Protein AF-A0A1J6VNZ6-F1 (afdb_monomer_lite)

Foldseek 3Di:
DPPVVVVVVVVLVVVLLVVLVVLCVPPVHHSVVLVVLLVLQLDKDFPDWDADPVPGIDTDIDSVSLVVSVVVVVVVVDPPVSSVVSSVSSPVNNVVVVCVVVVVDPD

Secondary structure (DSSP, 8-state):
--HHHHHHHHHHHHHHHHHHHHHHHHTT--HHHHHHHHHHHT--EEEEEEEETTTEEEEEEE-HHHHHHHHHHHHTT---HHHHHHHHHHHHHHHHHHHHHTT-S--

Organism: NCBI:txid189382

Sequence (107 aa):
MIQYGNIILIILTVIVVTFLFRWGKEEGQSTLKLFMYFLVSCAIIPVYASYTRDKGDFELWVPAGFIAVVMYLVIRNKQQPLKYKASLLGLAVAGVLLLRQYNILPF

Structure (mmCIF, N/CA/C/O backbone):
data_AF-A0A1J6VNZ6-F1
#
_entry.id   AF-A0A1J6VNZ6-F1
#
loop_
_atom_site.group_PDB
_atom_site.id
_atom_site.type_symbol
_atom_site.label_atom_id
_atom_site.label_alt_id
_atom_site.label_comp_id
_atom_site.label_asym_id
_atom_site.label_entity_id
_atom_site.label_seq_id
_atom_site.pdbx_PDB_ins_code
_atom_site.Cartn_x
_atom_site.Cartn_y
_atom_site.Cartn_z
_atom_site.occupancy
_atom_site.B_iso_or_equiv
_atom_site.auth_seq_id
_atom_site.auth_comp_id
_atom_site.auth_asym_id
_atom_site.auth_atom_id
_atom_site.pdbx_PDB_model_num
ATOM 1 N N . MET A 1 1 ? 26.336 2.733 -3.456 1.00 49.62 1 MET A N 1
ATOM 2 C CA . MET A 1 1 ? 24.983 3.146 -3.898 1.00 49.62 1 MET A CA 1
ATOM 3 C C . MET A 1 1 ? 23.842 2.343 -3.243 1.00 49.62 1 MET A C 1
ATOM 5 O O . MET A 1 1 ? 22.720 2.814 -3.266 1.00 49.62 1 MET A O 1
ATOM 9 N N . ILE A 1 2 ? 24.110 1.203 -2.582 1.00 53.06 2 ILE A N 1
ATOM 10 C CA . ILE A 1 2 ? 23.088 0.301 -1.993 1.00 53.06 2 ILE A CA 1
ATOM 11 C C . ILE A 1 2 ? 22.573 0.767 -0.605 1.00 53.06 2 ILE A C 1
ATOM 13 O O . ILE A 1 2 ? 21.502 0.370 -0.161 1.00 53.06 2 ILE A O 1
ATOM 17 N N . GLN A 1 3 ? 23.296 1.650 0.094 1.00 57.78 3 GLN A N 1
ATOM 18 C CA . GLN A 1 3 ? 22.993 1.985 1.495 1.00 57.78 3 GLN A CA 1
ATOM 19 C C . GLN A 1 3 ? 21.774 2.914 1.681 1.00 57.78 3 GLN A C 1
ATOM 21 O O . GLN A 1 3 ? 21.059 2.782 2.671 1.00 57.78 3 GLN A O 1
ATOM 26 N N . TYR A 1 4 ? 21.502 3.826 0.739 1.00 64.38 4 TYR A N 1
ATOM 27 C CA . TYR A 1 4 ? 20.426 4.820 0.883 1.00 64.38 4 TYR A CA 1
ATOM 28 C C . TYR A 1 4 ? 19.023 4.251 0.622 1.00 64.38 4 TYR A C 1
ATOM 30 O O . TYR A 1 4 ? 18.077 4.656 1.295 1.00 64.38 4 TYR A O 1
ATOM 38 N N . GLY A 1 5 ? 18.885 3.278 -0.288 1.00 69.38 5 GLY A N 1
ATOM 39 C CA . GLY A 1 5 ? 17.598 2.633 -0.587 1.00 69.38 5 GLY A CA 1
ATOM 40 C C . GLY A 1 5 ? 16.987 1.941 0.633 1.00 69.38 5 GLY A C 1
ATOM 41 O O . GLY A 1 5 ? 15.816 2.137 0.957 1.00 69.38 5 GLY A O 1
ATOM 42 N N . ASN A 1 6 ? 17.823 1.233 1.395 1.00 77.75 6 ASN A N 1
ATOM 43 C CA . ASN A 1 6 ? 17.405 0.553 2.621 1.00 77.75 6 ASN A CA 1
ATOM 44 C C . ASN A 1 6 ? 16.917 1.532 3.699 1.00 77.75 6 ASN A C 1
ATOM 46 O O . ASN A 1 6 ? 15.947 1.248 4.396 1.00 77.75 6 ASN A O 1
ATOM 50 N N . ILE A 1 7 ? 17.545 2.705 3.815 1.00 83.25 7 ILE A N 1
ATOM 51 C CA . ILE A 1 7 ? 17.138 3.732 4.785 1.00 83.25 7 ILE A CA 1
ATOM 52 C C . ILE A 1 7 ? 15.760 4.295 4.418 1.00 83.25 7 ILE A C 1
ATOM 54 O O . ILE A 1 7 ? 14.912 4.446 5.294 1.00 83.25 7 ILE A O 1
ATOM 58 N N . ILE A 1 8 ? 15.502 4.548 3.131 1.00 81.62 8 ILE A N 1
ATOM 59 C CA . ILE A 1 8 ? 14.200 5.039 2.651 1.00 81.62 8 ILE A CA 1
ATOM 60 C C . ILE A 1 8 ? 13.094 4.018 2.945 1.00 81.62 8 ILE A C 1
ATOM 62 O O . ILE A 1 8 ? 12.034 4.393 3.447 1.00 81.62 8 ILE A O 1
ATOM 66 N N . LEU A 1 9 ? 13.348 2.729 2.702 1.00 82.19 9 LEU A N 1
ATOM 67 C CA . LEU A 1 9 ? 12.399 1.655 3.014 1.00 82.19 9 LEU A CA 1
ATOM 68 C C . LEU A 1 9 ? 12.108 1.556 4.516 1.00 82.19 9 LEU A C 1
ATOM 70 O O . LEU A 1 9 ? 10.950 1.394 4.909 1.00 82.19 9 LEU A O 1
ATOM 74 N N . ILE A 1 10 ? 13.131 1.703 5.363 1.00 88.44 10 ILE A N 1
ATOM 75 C CA . ILE A 1 10 ? 12.965 1.721 6.822 1.00 88.44 10 ILE A CA 1
ATOM 76 C C . ILE A 1 10 ? 12.115 2.923 7.244 1.00 88.44 10 ILE A C 1
ATOM 78 O O . ILE A 1 10 ? 11.154 2.750 7.990 1.00 88.44 10 ILE A O 1
ATOM 82 N N . ILE A 1 11 ? 12.411 4.122 6.733 1.00 89.12 11 ILE A N 1
ATOM 83 C CA . ILE A 1 11 ? 11.646 5.340 7.037 1.00 89.12 11 ILE A CA 1
ATOM 84 C C . ILE A 1 11 ? 10.182 5.176 6.612 1.00 89.12 11 ILE A C 1
ATOM 86 O O . ILE A 1 11 ? 9.286 5.434 7.414 1.00 89.12 11 ILE A O 1
ATOM 90 N N . LEU A 1 12 ? 9.922 4.691 5.393 1.00 87.44 12 LEU A N 1
ATOM 91 C CA . LEU A 1 12 ? 8.564 4.415 4.910 1.00 87.44 12 LEU A CA 1
ATOM 92 C C . LEU A 1 12 ? 7.836 3.409 5.804 1.00 87.44 12 LEU A C 1
ATOM 94 O O . LEU A 1 12 ? 6.681 3.632 6.162 1.00 87.44 12 LEU A O 1
ATOM 98 N N . THR A 1 13 ? 8.518 2.338 6.210 1.00 88.31 13 THR A N 1
ATOM 99 C CA . THR A 1 13 ? 7.952 1.320 7.103 1.00 88.31 13 THR A CA 1
ATOM 100 C C . THR A 1 13 ? 7.573 1.922 8.453 1.00 88.31 13 THR A C 1
ATOM 102 O O . THR A 1 13 ? 6.459 1.710 8.928 1.00 88.31 13 THR A O 1
ATOM 105 N N . VAL A 1 14 ? 8.461 2.720 9.054 1.00 92.94 14 VAL A N 1
ATOM 106 C CA . VAL A 1 14 ? 8.197 3.403 10.328 1.00 92.94 14 VAL A CA 1
ATOM 107 C C . VAL A 1 14 ? 7.004 4.345 10.193 1.00 92.94 14 VAL A C 1
ATOM 109 O O . VAL A 1 14 ? 6.091 4.272 11.011 1.00 92.94 14 VAL A O 1
ATOM 112 N N . ILE A 1 15 ? 6.954 5.161 9.134 1.00 92.19 15 ILE A N 1
ATOM 113 C CA . ILE A 1 15 ? 5.827 6.063 8.860 1.00 92.19 15 ILE A CA 1
ATOM 114 C C . ILE A 1 15 ? 4.521 5.264 8.782 1.00 92.19 15 ILE A C 1
ATOM 116 O O . ILE A 1 15 ? 3.573 5.561 9.508 1.00 92.19 15 ILE A O 1
ATOM 120 N N . VAL A 1 16 ? 4.473 4.211 7.964 1.00 91.81 16 VAL A N 1
ATOM 121 C CA . VAL A 1 16 ? 3.283 3.363 7.803 1.00 91.81 16 VAL A CA 1
ATOM 122 C C . VAL A 1 16 ? 2.814 2.797 9.144 1.00 91.81 16 VAL A C 1
ATOM 124 O O . VAL A 1 16 ? 1.637 2.921 9.495 1.00 91.81 16 VAL A O 1
ATOM 127 N N . VAL A 1 17 ? 3.731 2.218 9.922 1.00 91.88 17 VAL A N 1
ATOM 128 C CA . VAL A 1 17 ? 3.420 1.610 11.221 1.00 91.88 17 VAL A CA 1
ATOM 129 C C . VAL A 1 17 ? 2.914 2.658 12.212 1.00 91.88 17 VAL A C 1
ATOM 131 O O . VAL A 1 17 ? 1.903 2.425 12.876 1.00 91.88 17 VAL A O 1
ATOM 134 N N . THR A 1 18 ? 3.553 3.830 12.292 1.00 91.88 18 THR A N 1
ATOM 135 C CA . THR A 1 18 ? 3.125 4.916 13.185 1.00 91.88 18 THR A CA 1
ATOM 136 C C . THR A 1 18 ? 1.718 5.404 12.847 1.00 91.88 18 THR A C 1
ATOM 138 O O . THR A 1 18 ? 0.896 5.571 13.751 1.00 91.88 18 THR A O 1
ATOM 141 N N . PHE A 1 19 ? 1.405 5.595 11.562 1.00 91.50 19 PHE A N 1
ATOM 142 C CA . PHE A 1 19 ? 0.071 6.017 11.134 1.00 91.50 19 PHE A CA 1
ATOM 143 C C . PHE A 1 19 ? -0.995 4.967 11.469 1.00 91.50 19 PHE A C 1
ATOM 145 O O . PHE A 1 19 ? -2.019 5.315 12.058 1.00 91.50 19 PHE A O 1
ATOM 152 N N . LEU A 1 20 ? -0.741 3.686 11.179 1.00 91.25 20 LEU A N 1
ATOM 153 C CA . LEU A 1 20 ? -1.679 2.600 11.486 1.00 91.25 20 LEU A CA 1
ATOM 154 C C . LEU A 1 20 ? -1.914 2.444 12.990 1.00 91.25 20 LEU A C 1
ATOM 156 O O . LEU A 1 20 ? -3.056 2.266 13.419 1.00 91.25 20 LEU A O 1
ATOM 160 N N . PHE A 1 21 ? -0.855 2.547 13.796 1.00 90.62 21 PHE A N 1
ATOM 161 C CA . PHE A 1 21 ? -0.960 2.459 15.248 1.00 90.62 21 PHE A CA 1
ATOM 162 C C . PHE A 1 21 ? -1.770 3.621 15.830 1.00 90.62 21 PHE A C 1
ATOM 164 O O . PHE A 1 21 ? -2.669 3.402 16.645 1.00 90.62 21 PHE A O 1
ATOM 171 N N . ARG A 1 22 ? -1.500 4.851 15.371 1.00 90.75 22 ARG A N 1
ATOM 172 C CA . ARG A 1 22 ? -2.233 6.046 15.803 1.00 90.75 22 ARG A CA 1
ATOM 173 C C . ARG A 1 22 ? -3.718 5.948 15.448 1.00 90.75 22 ARG A C 1
ATOM 175 O O . ARG A 1 22 ? -4.563 6.132 16.316 1.00 90.75 22 ARG A O 1
ATOM 182 N N . TRP A 1 23 ? -4.029 5.577 14.209 1.00 90.75 23 TRP A N 1
ATOM 183 C CA . TRP A 1 23 ? -5.404 5.432 13.735 1.00 90.75 23 TRP A CA 1
ATOM 184 C C . TRP A 1 23 ? -6.191 4.330 14.451 1.00 90.75 23 TRP A C 1
ATOM 186 O O . TRP A 1 23 ? -7.364 4.526 14.757 1.00 90.75 23 TRP A O 1
ATOM 196 N N . GLY A 1 24 ? -5.565 3.188 14.755 1.00 85.81 24 GLY A N 1
ATOM 197 C CA . GLY A 1 24 ? -6.217 2.132 15.537 1.00 85.81 24 GLY A CA 1
ATOM 198 C C . GLY A 1 24 ? -6.593 2.594 16.948 1.00 85.81 24 GLY A C 1
ATOM 199 O O . GLY A 1 24 ? -7.691 2.309 17.423 1.00 85.81 24 GLY A O 1
ATOM 200 N N . LYS A 1 25 ? -5.718 3.377 17.593 1.00 85.06 25 LYS A N 1
ATOM 201 C CA . LYS A 1 25 ? -5.970 3.924 18.933 1.00 85.06 25 LYS A CA 1
ATOM 202 C C . LYS A 1 25 ? -7.101 4.963 18.950 1.00 85.06 25 LYS A C 1
ATOM 204 O O . LYS A 1 25 ? -7.870 4.979 19.904 1.00 85.06 25 LYS A O 1
ATOM 209 N N . GLU A 1 26 ? -7.208 5.804 17.919 1.00 80.69 26 GLU A N 1
ATOM 210 C CA . GLU A 1 26 ? -8.168 6.921 17.857 1.00 80.69 26 GLU A CA 1
ATOM 211 C C . GLU A 1 26 ? -9.645 6.484 17.804 1.00 80.69 26 GLU A C 1
ATOM 213 O O . GLU A 1 26 ? -10.470 7.092 18.478 1.00 80.69 26 GLU A O 1
ATOM 218 N N . GLU A 1 27 ? -10.004 5.432 17.059 1.00 70.25 27 GLU A N 1
ATOM 219 C CA . GLU A 1 27 ? -11.415 4.998 16.931 1.00 70.25 27 GLU A CA 1
ATOM 220 C C . GLU A 1 27 ? -11.767 3.745 17.755 1.00 70.25 27 GLU A C 1
ATOM 222 O O . GLU A 1 27 ? -12.832 3.156 17.565 1.00 70.25 27 GLU A O 1
ATOM 227 N N . GLY A 1 28 ? -10.872 3.268 18.628 1.00 75.19 28 GLY A N 1
ATOM 228 C CA . GLY A 1 28 ? -11.079 2.010 19.364 1.00 75.19 28 GLY A CA 1
ATOM 229 C C . GLY A 1 28 ? -11.208 0.777 18.452 1.00 75.19 28 GLY A C 1
ATOM 230 O O . GLY A 1 28 ? -11.647 -0.290 18.886 1.00 75.19 28 GLY A O 1
ATOM 231 N N . GLN A 1 29 ? -10.840 0.906 17.173 1.00 76.38 29 GLN A N 1
ATOM 232 C CA . GLN A 1 29 ? -10.792 -0.205 16.234 1.00 76.38 29 GLN A CA 1
ATOM 233 C C . GLN A 1 29 ? -9.513 -1.009 16.460 1.00 76.38 29 GLN A C 1
ATOM 235 O O . GLN A 1 29 ? -8.442 -0.472 16.720 1.00 76.38 29 GLN A O 1
ATOM 240 N N . SER A 1 30 ? -9.598 -2.328 16.301 1.00 85.19 30 SER A N 1
ATOM 241 C CA . SER A 1 30 ? -8.409 -3.177 16.373 1.00 85.19 30 SER A CA 1
ATOM 242 C C . SER A 1 30 ? -7.388 -2.753 15.308 1.00 85.19 30 SER A C 1
ATOM 244 O O . SER A 1 30 ? -7.655 -2.884 14.111 1.00 85.19 30 SER A O 1
ATOM 246 N N . THR A 1 31 ? -6.209 -2.295 15.741 1.00 87.25 31 THR A N 1
ATOM 247 C CA . THR A 1 31 ? -5.068 -1.952 14.872 1.00 87.25 31 THR A CA 1
ATOM 248 C C . THR A 1 31 ? -4.730 -3.092 13.914 1.00 87.25 31 THR A C 1
ATOM 250 O O . THR A 1 31 ? -4.427 -2.848 12.751 1.00 87.25 31 THR A O 1
ATOM 253 N N . LEU A 1 32 ? -4.879 -4.344 14.364 1.00 87.56 32 LEU A N 1
ATOM 254 C CA . LEU A 1 32 ? -4.703 -5.533 13.532 1.00 87.56 32 LEU A CA 1
ATOM 255 C C . LEU A 1 32 ? -5.675 -5.547 12.341 1.00 87.56 32 LEU A C 1
ATOM 257 O O . LEU A 1 32 ? -5.279 -5.870 11.227 1.00 87.56 32 LEU A O 1
ATOM 261 N N . LYS A 1 33 ? -6.942 -5.155 12.542 1.00 90.12 33 LYS A N 1
ATOM 262 C CA . LYS A 1 33 ? -7.920 -5.076 11.446 1.00 90.12 33 LYS A CA 1
ATOM 263 C C . LYS A 1 33 ? -7.519 -4.008 10.433 1.00 90.12 33 LYS A C 1
ATOM 265 O O . LYS A 1 33 ? -7.536 -4.307 9.246 1.00 90.12 33 LYS A O 1
ATOM 270 N N . LEU A 1 34 ? -7.140 -2.801 10.872 1.00 91.88 34 LEU A N 1
ATOM 271 C CA . LEU A 1 34 ? -6.636 -1.764 9.956 1.00 91.88 34 LEU A CA 1
ATOM 272 C C . LEU A 1 34 ? -5.397 -2.241 9.193 1.00 91.88 34 LEU A C 1
ATOM 274 O O . LEU A 1 34 ? -5.321 -2.044 7.983 1.00 91.88 34 LEU A O 1
ATOM 278 N N . PHE A 1 35 ? -4.467 -2.895 9.890 1.00 92.94 35 PHE A N 1
ATOM 279 C CA . PHE A 1 35 ? -3.262 -3.453 9.291 1.00 92.94 35 PHE A CA 1
ATOM 280 C C . PHE A 1 35 ? -3.590 -4.473 8.195 1.00 92.94 35 PHE A C 1
ATOM 282 O O . PHE A 1 35 ? -2.983 -4.424 7.135 1.00 92.94 35 PHE A O 1
ATOM 289 N N . MET A 1 36 ? -4.598 -5.330 8.388 1.00 92.75 36 MET A N 1
ATOM 290 C CA . MET A 1 36 ? -5.047 -6.265 7.347 1.00 92.75 36 MET A CA 1
ATOM 291 C C . MET A 1 36 ? -5.601 -5.545 6.110 1.00 92.75 36 MET A C 1
ATOM 293 O O . MET A 1 36 ? -5.248 -5.908 4.992 1.00 92.75 36 MET A O 1
ATOM 297 N N . TYR A 1 37 ? -6.425 -4.501 6.280 1.00 94.06 37 TYR A N 1
ATOM 298 C CA . TYR A 1 37 ? -6.912 -3.712 5.135 1.00 94.06 37 TYR A CA 1
ATOM 299 C C . TYR A 1 37 ? -5.768 -3.030 4.381 1.00 94.06 37 TYR A C 1
ATOM 301 O O . TYR A 1 37 ? -5.769 -3.023 3.151 1.00 94.06 37 TYR A O 1
ATOM 309 N N . PHE A 1 38 ? -4.787 -2.493 5.108 1.00 95.62 38 PHE A N 1
ATOM 310 C CA . PHE A 1 38 ? -3.566 -1.938 4.530 1.00 95.62 38 PHE A CA 1
ATOM 311 C C . PHE A 1 38 ? -2.777 -3.001 3.753 1.00 95.62 38 PHE A C 1
ATOM 313 O O . PHE A 1 38 ? -2.502 -2.809 2.573 1.00 95.62 38 PHE A O 1
ATOM 320 N N . LEU A 1 39 ? -2.473 -4.137 4.386 1.00 94.31 39 LEU A N 1
ATOM 321 C CA . LEU A 1 39 ? -1.623 -5.188 3.829 1.00 94.31 39 LEU A CA 1
ATOM 322 C C . LEU A 1 39 ? -2.221 -5.791 2.559 1.00 94.31 39 LEU A C 1
ATOM 324 O O . LEU A 1 39 ? -1.515 -5.938 1.565 1.00 94.31 39 LEU A O 1
ATOM 328 N N . VAL A 1 40 ? -3.528 -6.072 2.559 1.00 95.25 40 VAL A N 1
ATOM 329 C CA . VAL A 1 40 ? -4.226 -6.527 1.349 1.00 95.25 40 VAL A CA 1
ATOM 330 C C . VAL A 1 40 ? -4.168 -5.451 0.267 1.00 95.25 40 VAL A C 1
ATOM 332 O O . VAL A 1 40 ? -3.926 -5.778 -0.887 1.00 95.25 40 VAL A O 1
ATOM 335 N N . SER A 1 41 ? -4.315 -4.171 0.622 1.00 96.00 41 SER A N 1
ATOM 336 C CA . SER A 1 41 ? -4.291 -3.071 -0.352 1.00 96.00 41 SER A CA 1
ATOM 337 C C . SER A 1 41 ? -2.936 -2.868 -1.040 1.00 96.00 41 SER A C 1
ATOM 339 O O . SER A 1 41 ? -2.902 -2.298 -2.127 1.00 96.00 41 SER A O 1
ATOM 341 N N . CYS A 1 42 ? -1.839 -3.355 -0.453 1.00 96.06 42 CYS A N 1
ATOM 342 C CA . CYS A 1 42 ? -0.505 -3.304 -1.056 1.00 96.06 42 CYS A CA 1
ATOM 343 C C . CYS A 1 42 ? -0.317 -4.287 -2.223 1.00 96.06 42 CYS A C 1
ATOM 345 O O . CYS A 1 42 ? 0.665 -4.172 -2.954 1.00 96.06 42 CYS A O 1
ATOM 347 N N . ALA A 1 43 ? -1.203 -5.275 -2.386 1.00 96.12 43 ALA A N 1
ATOM 348 C CA . ALA A 1 43 ? -1.014 -6.326 -3.377 1.00 96.12 43 ALA A CA 1
ATOM 349 C C . ALA A 1 43 ? -1.140 -5.789 -4.813 1.00 96.12 43 ALA A C 1
ATOM 351 O O . ALA A 1 43 ? -2.185 -5.258 -5.209 1.00 96.12 43 ALA A O 1
ATOM 352 N N . ILE A 1 44 ? -0.077 -5.992 -5.594 1.00 95.69 44 ILE A N 1
ATOM 353 C CA . ILE A 1 44 ? -0.044 -5.787 -7.042 1.00 95.69 44 ILE A CA 1
ATOM 354 C C . ILE A 1 44 ? -0.057 -7.147 -7.741 1.00 95.69 44 ILE A C 1
ATOM 356 O O . ILE A 1 44 ? 0.571 -8.090 -7.261 1.00 95.69 44 ILE A O 1
ATOM 360 N N . ILE A 1 45 ? -0.778 -7.259 -8.853 1.00 94.44 45 ILE A N 1
ATOM 361 C CA . ILE A 1 45 ? -0.831 -8.484 -9.665 1.00 94.44 45 ILE A CA 1
ATOM 362 C C . ILE A 1 45 ? -0.707 -8.135 -11.152 1.00 94.44 45 ILE A C 1
ATOM 364 O O . ILE A 1 45 ? -1.175 -7.058 -11.547 1.00 94.44 45 ILE A O 1
ATOM 368 N N . PRO A 1 46 ? -0.134 -9.023 -11.983 1.00 93.50 46 PRO A N 1
ATOM 369 C CA . PRO A 1 46 ? -0.167 -8.870 -13.428 1.00 93.50 46 PRO A CA 1
ATOM 370 C C . PRO A 1 46 ? -1.582 -9.178 -13.939 1.00 93.50 46 PRO A C 1
ATOM 372 O O . PRO A 1 46 ? -2.182 -10.188 -13.576 1.00 93.50 46 PRO A O 1
ATOM 375 N N . VAL A 1 47 ? -2.129 -8.301 -14.777 1.00 93.81 47 VAL A N 1
ATOM 376 C CA . VAL A 1 47 ? -3.442 -8.475 -15.435 1.00 93.81 47 VAL A CA 1
ATOM 377 C C . VAL A 1 47 ? -3.334 -8.684 -16.937 1.00 93.81 47 VAL A C 1
ATOM 379 O O . VAL A 1 47 ? -4.309 -9.054 -17.583 1.00 93.81 47 VAL A O 1
ATOM 382 N N . TYR A 1 48 ? -2.154 -8.455 -17.500 1.00 89.62 48 TYR A N 1
ATOM 383 C CA . TYR A 1 48 ? -1.865 -8.704 -18.900 1.00 89.62 48 TYR A CA 1
ATOM 384 C C . TYR A 1 48 ? -0.392 -9.061 -19.039 1.00 89.62 48 TYR A C 1
ATOM 386 O O . TYR A 1 48 ? 0.445 -8.432 -18.398 1.00 89.62 48 TYR A O 1
ATOM 394 N N . ALA A 1 49 ? -0.091 -10.042 -19.879 1.00 87.25 49 ALA A N 1
ATOM 395 C CA . ALA A 1 49 ? 1.265 -10.408 -20.249 1.00 87.25 49 ALA A CA 1
ATOM 396 C C . ALA A 1 49 ? 1.314 -10.596 -21.766 1.00 87.25 49 ALA A C 1
ATOM 398 O O . ALA A 1 49 ? 0.449 -11.260 -22.340 1.00 87.25 49 ALA A O 1
ATOM 399 N N . SER A 1 50 ? 2.311 -10.009 -22.419 1.00 83.88 50 SER A N 1
ATOM 400 C CA . SER A 1 50 ? 2.556 -10.200 -23.846 1.00 83.88 50 SER A CA 1
ATOM 401 C C . SER A 1 50 ? 4.029 -10.438 -24.117 1.00 83.88 50 SER A C 1
ATOM 403 O O . SER A 1 50 ? 4.874 -9.652 -23.688 1.00 83.88 50 SER A O 1
ATOM 405 N N . TYR A 1 51 ? 4.306 -11.482 -24.894 1.00 75.12 51 TYR A N 1
ATOM 406 C CA . TYR A 1 51 ? 5.629 -11.799 -25.412 1.00 75.12 51 TYR A CA 1
ATOM 407 C C . TYR A 1 51 ? 5.770 -11.214 -26.816 1.00 75.12 51 TYR A C 1
ATOM 409 O O . TYR A 1 51 ? 5.012 -11.585 -27.715 1.00 75.12 51 TYR A O 1
ATOM 417 N N . THR A 1 52 ? 6.736 -10.320 -27.032 1.00 70.06 52 THR A N 1
ATOM 418 C CA . THR A 1 52 ? 7.091 -9.886 -28.392 1.00 70.06 52 THR A CA 1
ATOM 419 C C . THR A 1 52 ? 8.557 -10.181 -28.653 1.00 70.06 52 THR A C 1
ATOM 421 O O . THR A 1 52 ? 9.425 -9.702 -27.927 1.00 70.06 52 THR A O 1
ATOM 424 N N . ARG A 1 53 ? 8.833 -10.916 -29.737 1.00 59.50 53 ARG A N 1
ATOM 425 C CA . ARG A 1 53 ? 10.181 -11.377 -30.113 1.00 59.50 53 ARG A CA 1
ATOM 426 C C . ARG A 1 53 ? 11.218 -10.242 -30.203 1.00 59.50 53 ARG A C 1
ATOM 428 O O . ARG A 1 53 ? 12.383 -10.485 -29.919 1.00 59.50 53 ARG A O 1
ATOM 435 N N . ASP A 1 54 ? 10.776 -9.023 -30.524 1.00 66.19 54 ASP A N 1
ATOM 436 C CA . ASP A 1 54 ? 11.631 -7.836 -30.690 1.00 66.19 54 ASP A CA 1
ATOM 437 C C . ASP A 1 54 ? 11.710 -6.913 -29.457 1.00 66.19 54 ASP A C 1
ATOM 439 O O . ASP A 1 54 ? 12.590 -6.058 -29.395 1.00 66.19 54 ASP A O 1
ATOM 443 N N . LYS A 1 55 ? 10.781 -7.023 -28.491 1.00 65.56 55 LYS A N 1
ATOM 444 C CA . LYS A 1 55 ? 10.648 -6.068 -27.363 1.00 65.56 55 LYS A CA 1
ATOM 445 C C . LYS A 1 55 ? 10.711 -6.708 -25.971 1.00 65.56 55 LYS A C 1
ATOM 447 O O . LYS A 1 55 ? 10.713 -5.979 -24.984 1.00 65.56 55 LYS A O 1
ATOM 452 N N . GLY A 1 56 ? 10.806 -8.036 -25.896 1.00 69.56 56 GLY A N 1
ATOM 453 C CA . GLY A 1 56 ? 10.842 -8.782 -24.639 1.00 69.56 56 GLY A CA 1
ATOM 454 C C . GLY A 1 56 ? 9.462 -8.977 -24.007 1.00 69.56 56 GLY A C 1
ATOM 455 O O . GLY A 1 56 ? 8.427 -8.778 -24.654 1.00 69.56 56 GLY A O 1
ATOM 456 N N . ASP A 1 57 ? 9.476 -9.392 -22.740 1.00 80.38 57 ASP A N 1
ATOM 457 C CA . ASP A 1 57 ? 8.283 -9.688 -21.946 1.00 80.38 57 ASP A CA 1
ATOM 458 C C . ASP A 1 57 ? 7.723 -8.395 -21.352 1.00 80.38 57 ASP A C 1
ATOM 460 O O . ASP A 1 57 ? 8.399 -7.702 -20.591 1.00 80.38 57 ASP A O 1
ATOM 464 N N . PHE A 1 58 ? 6.481 -8.058 -21.701 1.00 82.56 58 PHE A N 1
ATOM 465 C CA . PHE A 1 58 ? 5.754 -6.955 -21.079 1.00 82.56 58 PHE A CA 1
ATOM 466 C C . PHE A 1 58 ? 4.615 -7.498 -20.226 1.00 82.56 58 PHE A C 1
ATOM 468 O O . PHE A 1 58 ? 3.736 -8.195 -20.735 1.00 82.56 58 PHE A O 1
ATOM 475 N N . GLU A 1 59 ? 4.595 -7.114 -18.952 1.00 90.00 59 GLU A N 1
ATOM 476 C CA . GLU A 1 59 ? 3.504 -7.407 -18.031 1.00 90.00 59 GLU A CA 1
ATOM 477 C C . GLU A 1 59 ? 2.888 -6.109 -17.508 1.00 90.00 59 GLU A C 1
ATOM 479 O O . GLU A 1 59 ? 3.590 -5.246 -16.981 1.00 90.00 59 GLU A O 1
ATOM 484 N N . LEU A 1 60 ? 1.565 -5.978 -17.612 1.00 90.44 60 LEU A N 1
ATOM 485 C CA . LEU A 1 60 ? 0.824 -4.881 -17.002 1.00 90.44 60 LEU A CA 1
ATOM 486 C C . LEU A 1 60 ? 0.405 -5.284 -15.590 1.00 90.44 60 LEU A C 1
ATOM 488 O O . LEU A 1 60 ? -0.476 -6.124 -15.414 1.00 90.44 60 LEU A O 1
ATOM 492 N N . TRP A 1 61 ? 1.004 -4.650 -14.592 1.00 95.00 61 TRP A N 1
ATOM 493 C CA . TRP A 1 61 ? 0.673 -4.831 -13.183 1.00 95.00 61 TRP A CA 1
ATOM 494 C C . TRP A 1 61 ? -0.302 -3.758 -12.689 1.00 95.00 61 TRP A C 1
ATOM 496 O O . TRP A 1 61 ? -0.181 -2.585 -13.046 1.00 95.00 61 TRP A O 1
ATOM 506 N N . VAL A 1 62 ? -1.250 -4.147 -11.833 1.00 94.81 62 VAL A N 1
ATOM 507 C CA . VAL A 1 62 ? -2.238 -3.243 -11.214 1.00 94.81 62 VAL A CA 1
ATOM 508 C C . VAL A 1 62 ? -2.358 -3.493 -9.708 1.00 94.81 62 VAL A C 1
ATOM 510 O O . VAL A 1 62 ? -2.137 -4.622 -9.260 1.00 94.81 62 VAL A O 1
ATOM 513 N N . PRO A 1 63 ? -2.757 -2.486 -8.906 1.00 96.31 63 PRO A N 1
ATOM 514 C CA . PRO A 1 63 ? -2.935 -2.620 -7.460 1.00 96.31 63 PRO A CA 1
ATOM 515 C C . PRO A 1 63 ? -4.277 -3.297 -7.131 1.00 96.31 63 PRO A C 1
ATOM 517 O O . PRO A 1 63 ? -5.187 -2.691 -6.560 1.00 96.31 63 PRO A O 1
ATOM 520 N N . ALA A 1 64 ? -4.432 -4.561 -7.530 1.00 95.38 64 ALA A N 1
ATOM 521 C CA . ALA A 1 64 ? -5.684 -5.303 -7.377 1.00 95.38 64 ALA A CA 1
ATOM 522 C C . ALA A 1 64 ? -6.123 -5.454 -5.918 1.00 95.38 64 ALA A C 1
ATOM 524 O O . ALA A 1 64 ? -7.321 -5.468 -5.638 1.00 95.38 64 ALA A O 1
ATOM 525 N N . GLY A 1 65 ? -5.173 -5.506 -4.985 1.00 94.75 65 GLY A N 1
ATOM 526 C CA . GLY A 1 65 ? -5.465 -5.540 -3.560 1.00 94.75 65 GLY A CA 1
ATOM 527 C C . GLY A 1 65 ? -6.284 -4.339 -3.090 1.00 94.75 65 GLY A C 1
ATOM 528 O O . GLY A 1 65 ? -7.290 -4.495 -2.395 1.00 94.75 65 GLY A O 1
ATOM 529 N N . PHE A 1 66 ? -5.896 -3.135 -3.520 1.00 96.50 66 PHE A N 1
ATOM 530 C CA . PHE A 1 66 ? -6.634 -1.910 -3.213 1.00 96.50 66 PHE A CA 1
ATOM 531 C C . PHE A 1 66 ? -8.032 -1.936 -3.835 1.00 96.50 66 PHE A C 1
ATOM 533 O O . PHE A 1 66 ? -9.012 -1.634 -3.153 1.00 96.50 66 PHE A O 1
ATOM 540 N N . ILE A 1 67 ? -8.132 -2.346 -5.105 1.00 95.88 67 ILE A N 1
ATOM 541 C CA . ILE A 1 67 ? -9.411 -2.453 -5.822 1.00 95.88 67 ILE A CA 1
ATOM 542 C C . ILE A 1 67 ? -10.362 -3.393 -5.067 1.00 95.88 67 ILE A C 1
ATOM 544 O O . ILE A 1 67 ? -11.505 -3.024 -4.797 1.00 95.88 67 ILE A O 1
ATOM 548 N N . ALA A 1 68 ? -9.878 -4.567 -4.657 1.00 95.50 68 ALA A N 1
ATOM 549 C CA . ALA A 1 68 ? -10.658 -5.545 -3.906 1.00 95.50 68 ALA A CA 1
ATOM 550 C C . ALA A 1 68 ? -11.141 -4.991 -2.555 1.00 95.50 68 ALA A C 1
ATOM 552 O O . ALA A 1 68 ? -12.311 -5.150 -2.198 1.00 95.50 68 ALA A O 1
ATOM 553 N N . VAL A 1 69 ? -10.271 -4.299 -1.811 1.00 94.94 69 VAL A N 1
ATOM 554 C CA . VAL A 1 69 ? -10.628 -3.696 -0.518 1.00 94.94 69 VAL A CA 1
ATOM 555 C C . VAL A 1 69 ? -11.665 -2.587 -0.682 1.00 94.94 69 VAL A C 1
ATOM 557 O O . VAL A 1 69 ? -12.648 -2.567 0.060 1.00 94.94 69 VAL A O 1
ATOM 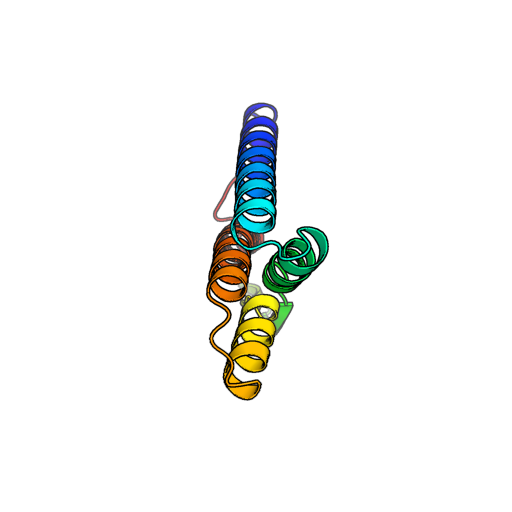560 N N . VAL A 1 70 ? -11.488 -1.686 -1.649 1.00 93.81 70 VAL A N 1
ATOM 561 C CA . VAL A 1 70 ? -12.452 -0.606 -1.903 1.00 93.81 70 VAL A CA 1
ATOM 562 C C . VAL A 1 70 ? -13.797 -1.181 -2.328 1.00 93.81 70 VAL A C 1
ATOM 564 O O . VAL A 1 70 ? -14.820 -0.790 -1.769 1.00 93.81 70 VAL A O 1
ATOM 567 N N . MET A 1 71 ? -13.811 -2.164 -3.231 1.00 94.50 71 MET A N 1
ATOM 568 C CA . MET A 1 71 ? -15.038 -2.841 -3.648 1.00 94.50 71 MET A CA 1
ATOM 569 C C . MET A 1 71 ? -15.754 -3.490 -2.455 1.00 94.50 71 MET A C 1
ATOM 571 O O . MET A 1 71 ? -16.954 -3.289 -2.272 1.00 94.50 71 MET A O 1
ATOM 575 N N . TYR A 1 72 ? -15.016 -4.185 -1.583 1.00 93.56 72 TYR A N 1
ATOM 576 C CA . TYR A 1 72 ? -15.560 -4.753 -0.348 1.00 93.56 72 TYR A CA 1
ATOM 577 C C . TYR A 1 72 ? -16.185 -3.686 0.569 1.00 93.56 72 TYR A C 1
ATOM 579 O O . TYR A 1 72 ? -17.269 -3.896 1.121 1.00 93.56 72 TYR A O 1
ATOM 587 N N . LEU A 1 73 ? -15.523 -2.538 0.747 1.00 92.62 73 LEU A N 1
ATOM 588 C CA . LEU A 1 73 ? -16.018 -1.460 1.609 1.00 92.62 73 LEU A CA 1
ATOM 589 C C . LEU A 1 73 ? -17.257 -0.766 1.028 1.00 92.62 73 LEU A C 1
ATOM 591 O O . LEU A 1 73 ? -18.172 -0.447 1.791 1.00 92.62 73 LEU A O 1
ATOM 595 N N . VAL A 1 74 ? -17.309 -0.580 -0.294 1.00 92.25 74 VAL A N 1
ATOM 596 C CA . VAL A 1 74 ? -18.459 0.002 -1.002 1.00 92.25 74 VAL A CA 1
ATOM 597 C C . VAL A 1 74 ? -19.674 -0.921 -0.904 1.00 92.25 74 VAL A C 1
ATOM 599 O O . VAL A 1 74 ? -20.742 -0.471 -0.494 1.00 92.25 74 VAL A O 1
ATOM 602 N N . ILE A 1 75 ? -19.509 -2.223 -1.172 1.00 93.31 75 ILE A N 1
ATOM 603 C CA . ILE A 1 75 ? -20.598 -3.215 -1.086 1.00 93.31 75 ILE A CA 1
ATOM 604 C C . ILE A 1 75 ? -21.169 -3.292 0.332 1.00 93.31 75 ILE A C 1
ATOM 606 O O . ILE A 1 75 ? -22.378 -3.408 0.522 1.00 93.31 75 ILE A O 1
ATOM 610 N N . ARG A 1 76 ? -20.311 -3.200 1.354 1.00 87.12 76 ARG A N 1
ATOM 611 C CA . ARG A 1 76 ? -20.743 -3.274 2.756 1.00 87.12 76 ARG A CA 1
ATOM 612 C C . ARG A 1 76 ? -21.560 -2.053 3.207 1.00 87.12 76 ARG A C 1
ATOM 614 O O . ARG A 1 76 ? -22.120 -2.096 4.302 1.00 87.12 76 ARG A O 1
ATOM 621 N N . ASN A 1 77 ? -21.602 -0.986 2.401 1.00 76.38 77 ASN A N 1
ATOM 622 C CA . ASN A 1 77 ? -22.381 0.244 2.588 1.00 76.38 77 ASN A CA 1
ATOM 623 C C . ASN A 1 77 ? -22.340 0.819 4.019 1.00 76.38 77 ASN A C 1
ATOM 625 O O . ASN A 1 77 ? -23.308 1.374 4.535 1.00 76.38 77 ASN A O 1
ATOM 629 N N . LYS A 1 78 ? -21.198 0.654 4.694 1.00 77.88 78 LYS A N 1
ATOM 630 C CA . LYS A 1 78 ? -20.908 1.270 5.989 1.00 77.88 78 LYS A CA 1
ATOM 631 C C . LYS A 1 78 ? -19.733 2.200 5.801 1.00 77.88 78 LYS A C 1
ATOM 633 O O . LYS A 1 78 ? -18.653 1.757 5.408 1.00 77.88 78 LYS A O 1
ATOM 638 N N . GLN A 1 79 ? -19.924 3.472 6.137 1.00 77.38 79 GLN A N 1
ATOM 639 C CA . GLN A 1 79 ? -18.813 4.408 6.204 1.00 77.38 79 GLN A CA 1
ATOM 640 C C . GLN A 1 79 ? -17.820 3.916 7.261 1.00 77.38 79 GLN A C 1
ATOM 642 O O . GLN A 1 79 ? -18.139 3.755 8.438 1.00 77.38 79 GLN A O 1
ATOM 647 N N . GLN A 1 80 ? -16.621 3.575 6.801 1.00 85.62 80 GLN A N 1
ATOM 648 C CA . GLN A 1 80 ? -15.526 3.073 7.623 1.00 85.62 80 GLN A CA 1
ATOM 649 C C . GLN A 1 80 ? -14.287 3.910 7.277 1.00 85.62 80 GLN A C 1
ATOM 651 O O . GLN A 1 80 ? -13.378 3.404 6.614 1.00 85.62 80 GLN A O 1
ATOM 656 N N . PRO A 1 81 ? -14.266 5.207 7.643 1.00 88.31 81 PRO A N 1
ATOM 657 C CA . PRO A 1 81 ? -13.282 6.173 7.147 1.00 88.31 81 PRO A CA 1
ATOM 658 C C . PRO A 1 81 ? -11.840 5.728 7.414 1.00 88.31 81 PRO A C 1
ATOM 660 O O . PRO A 1 81 ? -10.980 5.872 6.549 1.00 88.31 81 PRO A O 1
ATOM 663 N N . LEU A 1 82 ? -11.577 5.094 8.558 1.00 90.88 82 LEU A N 1
ATOM 664 C CA . LEU A 1 82 ? -10.269 4.514 8.862 1.00 90.88 82 LEU A CA 1
ATOM 665 C C . LEU A 1 82 ? -9.829 3.397 7.916 1.00 90.88 82 LEU A C 1
ATOM 667 O O . LEU A 1 82 ? -8.649 3.309 7.583 1.00 90.88 82 LEU A O 1
ATOM 671 N N . LYS A 1 83 ? -10.755 2.547 7.465 1.00 91.81 83 LYS A N 1
ATOM 672 C CA . LYS A 1 83 ? -10.429 1.459 6.535 1.00 91.81 83 LYS A CA 1
ATOM 673 C C . LYS A 1 83 ? -10.066 2.007 5.163 1.00 91.81 83 LYS A C 1
ATOM 675 O O . LYS A 1 83 ? -9.117 1.513 4.569 1.00 91.81 83 LYS A O 1
ATOM 680 N N . TYR A 1 84 ? -10.749 3.069 4.728 1.00 92.12 84 TYR A N 1
ATOM 681 C C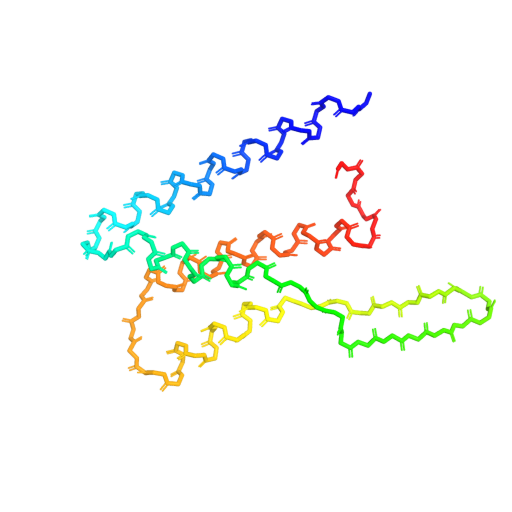A . TYR A 1 84 ? -10.390 3.812 3.519 1.00 92.12 84 TYR A CA 1
ATOM 682 C C . TYR A 1 84 ? -9.025 4.501 3.645 1.00 92.12 84 TYR A C 1
ATOM 684 O O . TYR A 1 84 ? -8.225 4.447 2.716 1.00 92.12 84 TYR A O 1
ATOM 692 N N . LYS A 1 85 ? -8.715 5.110 4.799 1.00 93.19 85 LYS A N 1
ATOM 693 C CA . LYS A 1 85 ? -7.389 5.700 5.055 1.00 93.19 85 LYS A CA 1
ATOM 694 C C . LYS A 1 85 ? -6.281 4.643 5.011 1.00 93.19 85 LYS A C 1
ATOM 696 O O . LYS A 1 85 ? -5.265 4.855 4.356 1.00 93.19 85 LYS A O 1
ATOM 701 N N . ALA A 1 86 ? -6.491 3.493 5.655 1.00 93.94 86 ALA A N 1
ATOM 702 C CA . ALA A 1 86 ? -5.546 2.378 5.629 1.00 93.94 86 ALA A CA 1
ATOM 703 C C . ALA A 1 86 ? -5.367 1.798 4.218 1.00 93.94 86 ALA A C 1
ATOM 705 O O . ALA A 1 86 ? -4.237 1.545 3.805 1.00 93.94 86 ALA A O 1
ATOM 706 N N . SER A 1 87 ? -6.453 1.630 3.456 1.00 95.00 87 SER A N 1
ATOM 707 C CA . SER A 1 87 ? -6.365 1.136 2.080 1.00 95.00 87 SER A CA 1
ATOM 708 C C . SER A 1 87 ? -5.675 2.134 1.155 1.00 95.00 87 SER A C 1
ATOM 710 O O . SER A 1 87 ? -4.878 1.733 0.316 1.00 95.00 87 SER A O 1
ATOM 712 N N . LEU A 1 88 ? -5.919 3.436 1.330 1.00 95.62 88 LEU A N 1
ATOM 713 C CA . LEU A 1 88 ? -5.247 4.490 0.569 1.00 95.62 88 LEU A CA 1
ATOM 714 C C . LEU A 1 88 ? -3.739 4.523 0.853 1.00 95.62 88 LEU A C 1
ATOM 716 O O . LEU A 1 88 ? -2.940 4.688 -0.066 1.00 95.62 88 LEU A O 1
ATOM 720 N N . LEU A 1 89 ? -3.343 4.306 2.110 1.00 95.50 89 LEU A N 1
ATOM 721 C CA . LEU A 1 89 ? -1.939 4.138 2.480 1.00 95.50 89 LEU A CA 1
ATOM 722 C C . LEU A 1 89 ? -1.323 2.917 1.771 1.00 95.50 89 LEU A C 1
ATOM 724 O O . LEU A 1 89 ? -0.202 2.988 1.274 1.00 95.50 89 LEU A O 1
ATOM 728 N N . GLY A 1 90 ? -2.077 1.817 1.669 1.00 95.25 90 GLY A N 1
ATOM 729 C CA . 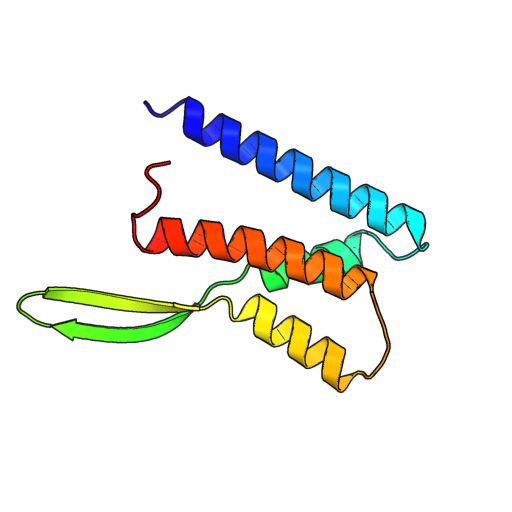GLY A 1 90 ? -1.672 0.627 0.917 1.00 95.25 90 GLY A CA 1
ATOM 730 C C . GLY A 1 90 ? -1.550 0.879 -0.588 1.00 95.25 90 GLY A C 1
ATOM 731 O O . GLY A 1 90 ? -0.594 0.415 -1.200 1.00 95.25 90 GLY A O 1
ATOM 732 N N . LEU A 1 91 ? -2.438 1.688 -1.177 1.00 96.75 91 LEU A N 1
ATOM 733 C CA . LEU A 1 91 ? -2.335 2.112 -2.578 1.00 96.75 91 LEU A CA 1
ATOM 734 C C . LEU A 1 91 ? -1.055 2.912 -2.842 1.00 96.75 91 LEU A C 1
ATOM 736 O O . LEU A 1 91 ? -0.412 2.706 -3.867 1.00 96.75 91 LEU A O 1
ATOM 740 N N . ALA A 1 92 ? -0.667 3.802 -1.924 1.00 94.88 92 ALA A N 1
ATOM 741 C CA . ALA A 1 92 ? 0.581 4.552 -2.054 1.00 94.88 92 ALA A CA 1
ATOM 742 C C . ALA A 1 92 ? 1.796 3.608 -2.095 1.00 94.88 92 ALA A C 1
ATOM 744 O O . ALA A 1 92 ? 2.667 3.758 -2.952 1.00 94.88 92 ALA A O 1
ATOM 745 N N . VAL A 1 93 ? 1.818 2.587 -1.230 1.00 94.00 93 VAL A N 1
ATOM 746 C CA . VAL A 1 93 ? 2.855 1.543 -1.244 1.00 94.00 93 VAL A CA 1
ATOM 747 C C . VAL A 1 93 ? 2.796 0.722 -2.533 1.00 94.00 93 VAL A C 1
ATOM 749 O O . VAL A 1 93 ? 3.830 0.509 -3.160 1.00 94.00 93 VAL A O 1
ATOM 752 N N . ALA A 1 94 ? 1.605 0.319 -2.980 1.00 95.06 94 ALA A N 1
ATOM 753 C CA . ALA A 1 94 ? 1.421 -0.396 -4.240 1.00 95.06 94 ALA A CA 1
ATOM 754 C C . ALA A 1 94 ? 1.937 0.417 -5.441 1.00 95.06 94 ALA A C 1
ATOM 756 O O . ALA A 1 94 ? 2.551 -0.145 -6.340 1.00 95.06 94 ALA A O 1
ATOM 757 N N . GLY A 1 95 ? 1.769 1.743 -5.431 1.00 94.56 95 GLY A N 1
ATOM 758 C CA . GLY A 1 95 ? 2.348 2.643 -6.429 1.00 94.56 95 GLY A CA 1
ATOM 759 C C . GLY A 1 95 ? 3.877 2.590 -6.455 1.00 94.56 95 GLY A C 1
ATOM 760 O O . GLY A 1 95 ? 4.464 2.456 -7.525 1.00 94.56 95 GLY A O 1
ATOM 761 N N . VAL A 1 96 ? 4.530 2.610 -5.289 1.00 91.19 96 VAL A N 1
ATOM 762 C CA . VAL A 1 96 ? 5.992 2.435 -5.196 1.00 91.19 96 VAL A CA 1
ATOM 763 C C . VAL A 1 96 ? 6.416 1.058 -5.721 1.00 91.19 96 VAL A 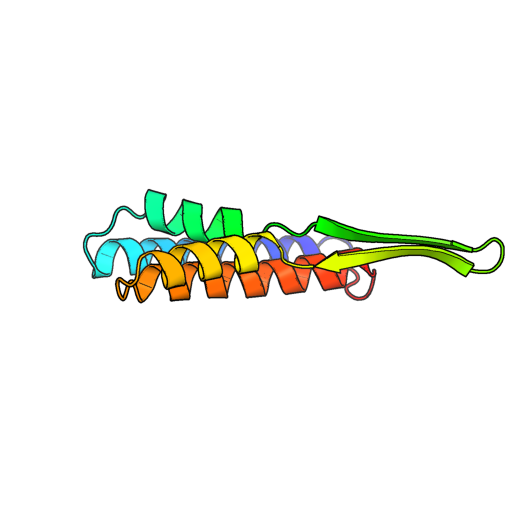C 1
ATOM 765 O O . VAL A 1 96 ? 7.387 0.964 -6.470 1.00 91.19 96 VAL A O 1
ATOM 768 N N . LEU A 1 97 ? 5.667 -0.002 -5.390 1.00 91.25 97 LEU A N 1
ATOM 769 C CA . LEU A 1 97 ? 5.925 -1.353 -5.898 1.00 91.25 97 LEU A CA 1
ATOM 770 C C . LEU A 1 97 ? 5.775 -1.437 -7.425 1.00 91.25 97 LEU A C 1
ATOM 772 O O . LEU A 1 97 ? 6.595 -2.084 -8.066 1.00 91.25 97 LEU A O 1
ATOM 776 N N . LEU A 1 98 ? 4.791 -0.753 -8.018 1.00 93.19 98 LEU A N 1
ATOM 777 C CA . LEU A 1 98 ? 4.632 -0.673 -9.475 1.00 93.19 98 LEU A CA 1
ATOM 778 C C . LEU A 1 98 ? 5.8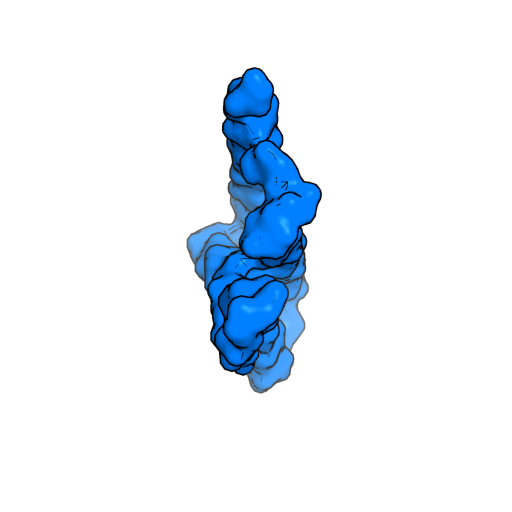01 0.058 -10.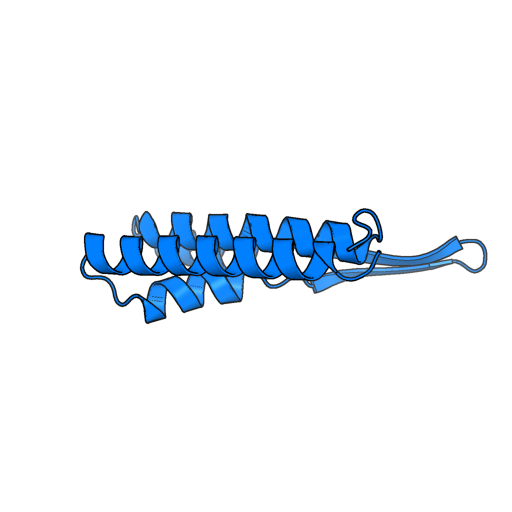132 1.00 93.19 98 LEU A C 1
ATOM 780 O O . LEU A 1 98 ? 6.362 -0.431 -11.108 1.00 93.19 98 LEU A O 1
ATOM 784 N N . LEU A 1 99 ? 6.202 1.209 -9.592 1.00 91.62 99 LEU A N 1
ATOM 785 C CA . LEU A 1 99 ? 7.350 1.948 -10.117 1.00 91.62 99 LEU A CA 1
ATOM 786 C C . LEU A 1 99 ? 8.633 1.106 -10.068 1.00 91.62 99 LEU A C 1
ATOM 788 O O . LEU A 1 99 ? 9.443 1.165 -10.993 1.00 91.62 99 LEU A O 1
ATOM 792 N N . ARG A 1 100 ? 8.796 0.287 -9.023 1.00 88.00 100 ARG A N 1
ATOM 793 C CA . ARG A 1 100 ? 9.884 -0.690 -8.921 1.00 88.00 100 ARG A CA 1
ATOM 794 C C . ARG A 1 100 ? 9.747 -1.816 -9.949 1.00 88.00 100 ARG A C 1
ATOM 796 O O . ARG A 1 100 ? 10.733 -2.152 -10.590 1.00 88.00 100 ARG A O 1
ATOM 803 N N . GLN A 1 101 ? 8.545 -2.359 -10.145 1.00 89.88 101 GLN A N 1
ATOM 804 C CA . GLN A 1 101 ? 8.278 -3.417 -11.128 1.00 89.88 101 GLN A CA 1
ATOM 805 C C . GLN A 1 101 ? 8.671 -2.996 -12.552 1.00 89.88 101 GLN A C 1
ATOM 807 O O . GLN A 1 101 ? 9.204 -3.802 -13.308 1.00 89.88 101 GLN A O 1
ATOM 812 N N . TYR A 1 102 ? 8.464 -1.725 -12.903 1.00 88.69 102 TYR A N 1
ATOM 813 C CA . TYR A 1 102 ? 8.855 -1.172 -14.203 1.00 88.69 102 TYR A CA 1
ATOM 814 C C . TYR A 1 102 ? 10.283 -0.601 -14.239 1.00 88.69 102 TYR A C 1
ATOM 816 O O . TYR A 1 102 ? 10.629 0.098 -15.188 1.00 88.69 102 TYR A O 1
ATOM 824 N N . ASN A 1 103 ? 11.115 -0.871 -13.223 1.00 86.88 103 ASN A N 1
ATOM 825 C CA . ASN A 1 103 ? 12.486 -0.357 -13.091 1.00 86.88 103 ASN A CA 1
ATOM 826 C C . ASN A 1 103 ? 12.601 1.179 -13.208 1.00 86.88 103 ASN A C 1
ATOM 828 O O . ASN A 1 103 ? 13.634 1.705 -13.619 1.00 86.88 103 ASN A O 1
ATOM 832 N N . ILE A 1 104 ? 11.545 1.913 -12.842 1.00 84.75 104 ILE A N 1
ATOM 833 C CA . ILE A 1 104 ? 11.529 3.383 -12.857 1.00 84.75 104 ILE A CA 1
ATOM 834 C C . ILE A 1 104 ? 12.256 3.931 -11.620 1.00 84.75 104 ILE A C 1
ATOM 836 O O . ILE A 1 104 ? 12.919 4.965 -11.693 1.00 84.75 104 ILE A O 1
ATOM 840 N N . LEU A 1 105 ? 12.144 3.241 -10.477 1.00 78.62 105 LEU A N 1
ATOM 841 C CA . LEU A 1 105 ? 12.858 3.582 -9.244 1.00 78.62 105 LEU A CA 1
ATOM 842 C C . LEU A 1 105 ? 14.104 2.692 -9.068 1.00 78.62 105 LEU A C 1
ATOM 844 O O . LEU A 1 105 ? 13.975 1.472 -9.146 1.00 78.62 105 LEU A O 1
ATOM 848 N N . PRO A 1 106 ? 15.292 3.273 -8.800 1.00 66.25 106 PRO A N 1
ATOM 849 C CA . PRO A 1 106 ? 16.566 2.546 -8.803 1.00 66.25 106 PRO A CA 1
ATOM 850 C C . PRO A 1 106 ? 16.977 1.936 -7.447 1.00 66.25 106 PRO A C 1
ATOM 852 O O . PRO A 1 106 ? 18.139 1.557 -7.296 1.00 66.25 106 PRO A O 1
ATOM 855 N N . PHE A 1 107 ? 16.090 1.897 -6.446 1.00 62.38 107 PHE A N 1
ATOM 856 C CA . PHE A 1 107 ? 16.410 1.450 -5.082 1.00 62.38 107 PHE A CA 1
ATOM 857 C C . PHE A 1 107 ? 15.628 0.214 -4.634 1.00 62.38 107 PHE A C 1
ATOM 859 O O . PHE A 1 107 ? 14.450 0.052 -5.027 1.00 62.38 107 PHE A O 1
#

Radius of gyration: 16.42 Å; chains: 1; bounding box: 47×19×50 Å

pLDDT: mean 86.79, std 10.43, range [49.62, 96.75]